Protein AF-A0A7S3JGS4-F1 (afdb_monomer_lite)

Foldseek 3Di:
DDPPPDDDDQDPVQVLVVLVVCVVDPVLQVDFDWDWDDGPPTPPLQTKIWTWDAPHLQGIDIDIDSDPDVVVSVVVVVVRVVVSVVCVVVCVVVVRVVVLCVLCVVQVVSSWHKDFDDDPVDDTDIDIHDHDDDPDDPVNVVVVVVVVVLRVVCVPDPDNVVVVVVVVVVVVD

pLDDT: mean 79.26, std 12.65, range [37.47, 97.44]

Sequence (173 aa):
VENKKENPIVCAPDINLIFNYIHSLSSFRHEETWTPICVPGIAEEFLLHVYVNFLNPHFGVVYISTSDQIDVFYEYSKSAKALFHEVKTLNILTYIEQWSSKWYSPVDMKEITCAIIRNDSLNQYIHYNLPKPRDYTREHIELLARFEEMYNRCLSFPAKRVFYLIEREEYET

InterPro domains:
  IPR004353 Vacuolar fusion protein Mon1 [PR01546] (7-23)
  IPR004353 Vacuolar fusion protein Mon1 [PR01546] (32-55)
  IPR004353 Vacuolar fusion protein Mon1 [PR01546] (62-88)
  IPR004353 Vacuolar fusion protein Mon1 [PTHR13027] (14-156)
  IPR043971 FUZ/MON1/HPS1, second Longin domain [PF19037] (10-78)

Structure (mmCIF, N/CA/C/O backbone):
data_AF-A0A7S3JGS4-F1
#
_entry.id   AF-A0A7S3JGS4-F1
#
loop_
_atom_site.group_PDB
_atom_site.id
_atom_site.type_symbol
_atom_site.label_atom_id
_atom_site.label_alt_id
_atom_site.label_comp_id
_atom_site.label_asym_id
_atom_site.label_entity_id
_atom_site.label_seq_id
_atom_site.pdbx_PDB_ins_code
_atom_site.Cartn_x
_atom_site.Cartn_y
_atom_site.Cartn_z
_atom_site.occupancy
_atom_site.B_iso_or_equiv
_atom_site.auth_seq_id
_atom_site.auth_comp_id
_atom_site.auth_asym_id
_atom_site.auth_atom_id
_atom_site.pdbx_PDB_model_num
ATOM 1 N N . VAL A 1 1 ? 15.856 -4.622 -34.294 1.00 37.62 1 VAL A N 1
ATOM 2 C CA . VAL A 1 1 ? 14.497 -4.225 -33.867 1.00 37.62 1 VAL A CA 1
ATOM 3 C C . VAL A 1 1 ? 14.239 -4.984 -32.585 1.00 37.62 1 VAL A C 1
ATOM 5 O O . VAL A 1 1 ? 13.961 -6.173 -32.645 1.00 37.62 1 VAL A O 1
ATOM 8 N N . GLU A 1 2 ? 14.530 -4.370 -31.441 1.00 37.84 2 GLU A N 1
ATOM 9 C CA . GLU A 1 2 ? 14.276 -5.000 -30.144 1.00 37.84 2 GLU A CA 1
ATOM 10 C C . GLU A 1 2 ? 12.764 -5.153 -29.984 1.00 37.84 2 GLU A C 1
ATOM 12 O O . GLU A 1 2 ? 12.028 -4.166 -30.017 1.00 37.84 2 GLU A O 1
ATOM 17 N N . ASN A 1 3 ? 12.299 -6.399 -29.877 1.00 38.62 3 ASN A N 1
ATOM 18 C CA . ASN A 1 3 ? 10.934 -6.694 -29.466 1.00 38.62 3 ASN A CA 1
ATOM 19 C C . ASN A 1 3 ? 10.760 -6.124 -28.060 1.00 38.62 3 ASN A C 1
ATOM 21 O O . ASN A 1 3 ? 11.253 -6.698 -27.089 1.00 38.62 3 ASN A O 1
ATOM 25 N N . LYS A 1 4 ? 10.092 -4.976 -27.961 1.00 44.16 4 LYS A N 1
ATOM 26 C CA . LYS A 1 4 ? 9.679 -4.395 -26.689 1.00 44.16 4 LYS A CA 1
ATOM 27 C C . LYS A 1 4 ? 8.680 -5.382 -26.081 1.00 44.16 4 LYS A C 1
ATOM 29 O O . LYS A 1 4 ? 7.530 -5.418 -26.508 1.00 44.16 4 LYS A O 1
ATOM 34 N N . LYS A 1 5 ? 9.148 -6.259 -25.184 1.00 57.12 5 LYS A N 1
ATOM 35 C CA . LYS A 1 5 ? 8.271 -7.178 -24.450 1.00 57.12 5 LYS A CA 1
ATOM 36 C C . LYS A 1 5 ? 7.204 -6.330 -23.761 1.00 57.12 5 LYS A C 1
ATOM 38 O O . LYS A 1 5 ? 7.538 -5.359 -23.083 1.00 57.12 5 LYS A O 1
ATOM 43 N N . GLU A 1 6 ? 5.939 -6.648 -24.006 1.00 65.00 6 GLU A N 1
ATOM 44 C CA . GLU A 1 6 ? 4.831 -5.968 -23.342 1.00 65.00 6 GLU A CA 1
ATOM 45 C C . GLU A 1 6 ? 4.938 -6.202 -21.833 1.00 65.00 6 GLU A C 1
ATOM 47 O O . GLU A 1 6 ? 5.268 -7.304 -21.393 1.00 65.00 6 GLU A O 1
ATOM 52 N N . ASN A 1 7 ? 4.707 -5.153 -21.042 1.00 69.38 7 ASN A N 1
ATOM 53 C CA . ASN A 1 7 ? 4.709 -5.279 -19.589 1.00 69.38 7 ASN A CA 1
ATOM 54 C C . ASN A 1 7 ? 3.596 -6.252 -19.160 1.00 69.38 7 ASN A C 1
ATOM 56 O O . ASN A 1 7 ? 2.493 -6.190 -19.712 1.00 69.38 7 ASN A O 1
ATOM 60 N N . PRO A 1 8 ? 3.847 -7.123 -18.168 1.00 73.50 8 PRO A N 1
ATOM 61 C CA . PRO A 1 8 ? 2.842 -8.042 -17.674 1.00 73.50 8 PRO A CA 1
ATOM 62 C C . PRO A 1 8 ? 1.701 -7.247 -17.035 1.00 73.50 8 PRO A C 1
ATOM 64 O O . PRO A 1 8 ? 1.916 -6.265 -16.319 1.00 73.50 8 PRO A O 1
ATOM 67 N N . ILE A 1 9 ? 0.472 -7.684 -17.293 1.00 73.56 9 ILE A N 1
ATOM 68 C CA . ILE A 1 9 ? -0.717 -7.069 -16.710 1.00 73.56 9 ILE A CA 1
ATOM 69 C C . ILE A 1 9 ? -0.912 -7.653 -15.312 1.00 73.56 9 ILE A C 1
ATOM 71 O O . ILE A 1 9 ? -1.206 -8.836 -15.169 1.00 73.56 9 ILE A O 1
ATOM 75 N N . VAL A 1 10 ? -0.780 -6.810 -14.288 1.00 71.31 10 VAL A N 1
ATOM 76 C CA . VAL A 1 10 ? -1.098 -7.172 -12.899 1.00 71.31 10 VAL A CA 1
ATOM 77 C C . VAL A 1 10 ? -2.600 -6.986 -12.677 1.00 71.31 10 VAL A C 1
ATOM 79 O O . VAL A 1 10 ? -3.112 -5.862 -12.738 1.00 71.31 10 VAL A O 1
ATOM 82 N N . CYS A 1 11 ? -3.308 -8.084 -12.434 1.00 72.19 11 CYS A N 1
ATOM 83 C CA . CYS A 1 11 ? -4.748 -8.125 -12.204 1.00 72.19 11 CYS A CA 1
ATOM 84 C C . CYS A 1 11 ? -5.085 -8.027 -10.705 1.00 72.19 11 CYS A C 1
ATOM 86 O O . CYS A 1 11 ? -4.231 -8.174 -9.835 1.00 72.19 11 CYS A O 1
ATOM 88 N N . ALA A 1 12 ? -6.360 -7.804 -10.374 1.00 69.75 12 ALA A N 1
ATOM 89 C CA . ALA A 1 12 ? -6.799 -7.685 -8.978 1.00 69.75 12 ALA A CA 1
ATOM 90 C C . ALA A 1 12 ? -6.420 -8.889 -8.070 1.00 69.75 12 ALA A C 1
ATOM 92 O O . ALA A 1 12 ? -6.007 -8.651 -6.933 1.00 69.75 12 ALA A O 1
ATOM 93 N N . PRO A 1 13 ? -6.484 -10.164 -8.519 1.00 76.81 13 PRO A N 1
ATOM 94 C CA . PRO A 1 13 ? -6.042 -11.302 -7.703 1.00 76.81 13 PRO A CA 1
ATOM 95 C C . PRO A 1 13 ? -4.547 -11.276 -7.361 1.00 76.81 13 PRO A C 1
ATOM 97 O O . PRO A 1 13 ? -4.168 -11.624 -6.243 1.00 76.81 13 PRO A O 1
ATOM 100 N N . ASP A 1 14 ? -3.708 -10.811 -8.288 1.00 80.38 14 ASP A N 1
ATOM 101 C CA . ASP A 1 14 ? -2.257 -10.706 -8.102 1.00 80.38 14 ASP A CA 1
ATOM 102 C C . ASP A 1 14 ? -1.921 -9.739 -6.971 1.00 80.38 14 ASP A C 1
ATOM 104 O O . ASP A 1 14 ? -1.027 -9.975 -6.160 1.00 80.38 14 ASP A O 1
ATOM 108 N N . ILE A 1 15 ? -2.705 -8.669 -6.858 1.00 77.62 15 ILE A N 1
ATOM 109 C CA . ILE A 1 15 ? -2.545 -7.683 -5.797 1.00 77.62 15 ILE A CA 1
ATOM 110 C C . ILE A 1 15 ? -2.821 -8.316 -4.437 1.00 77.62 15 ILE A C 1
ATOM 112 O O . ILE A 1 15 ? -2.031 -8.122 -3.518 1.00 77.62 15 ILE A O 1
ATOM 116 N N . ASN A 1 16 ? -3.859 -9.145 -4.304 1.00 79.38 16 ASN A N 1
ATOM 117 C CA . ASN A 1 16 ? -4.120 -9.860 -3.051 1.00 79.38 16 ASN A CA 1
ATOM 118 C C . ASN A 1 16 ? -2.960 -10.779 -2.644 1.00 79.38 16 ASN A C 1
ATOM 120 O O . ASN A 1 16 ? -2.629 -10.866 -1.459 1.00 79.38 16 ASN A O 1
ATOM 124 N N . LEU A 1 17 ? -2.295 -11.421 -3.607 1.00 83.31 17 LEU A N 1
ATOM 125 C CA . LEU A 1 17 ? -1.094 -12.213 -3.333 1.00 83.31 17 LEU A CA 1
ATOM 126 C C . LEU A 1 17 ? 0.057 -11.340 -2.825 1.00 83.31 17 LEU A C 1
ATOM 128 O O . LEU A 1 17 ? 0.714 -11.705 -1.851 1.00 83.31 17 LEU A O 1
ATOM 132 N N . ILE A 1 18 ? 0.261 -10.167 -3.423 1.00 83.75 18 ILE A N 1
ATOM 133 C CA . ILE A 1 18 ? 1.294 -9.210 -3.005 1.00 83.75 18 ILE A CA 1
ATOM 134 C C . ILE A 1 18 ? 1.006 -8.672 -1.599 1.00 83.75 18 ILE A C 1
ATOM 136 O O . ILE A 1 18 ? 1.909 -8.628 -0.765 1.00 83.75 18 ILE A O 1
ATOM 140 N N . PHE A 1 19 ? -0.250 -8.342 -1.287 1.00 82.06 19 PHE A N 1
ATOM 141 C CA . PHE A 1 19 ? -0.660 -7.955 0.066 1.00 82.06 19 PHE A CA 1
ATOM 142 C C . PHE A 1 19 ? -0.353 -9.055 1.079 1.00 82.06 19 PHE A C 1
ATOM 144 O O . PHE A 1 19 ? 0.278 -8.802 2.106 1.00 82.06 19 PHE A O 1
ATOM 151 N N . ASN A 1 20 ? -0.739 -10.293 0.775 1.00 82.81 20 ASN A N 1
ATOM 152 C CA . ASN A 1 20 ? -0.472 -11.434 1.644 1.00 82.81 20 ASN A CA 1
ATOM 153 C C . ASN A 1 20 ? 1.028 -11.658 1.856 1.00 82.81 20 ASN A C 1
ATOM 155 O O . ASN A 1 20 ? 1.451 -11.903 2.989 1.00 82.81 20 ASN A O 1
ATOM 159 N N . TYR A 1 21 ? 1.827 -11.524 0.797 1.00 86.12 21 TYR A N 1
ATOM 160 C CA . TYR A 1 21 ? 3.282 -11.605 0.858 1.00 86.12 21 TYR A CA 1
ATOM 161 C C . TYR A 1 21 ? 3.855 -10.544 1.807 1.00 86.12 21 TYR A C 1
ATOM 163 O O . TYR A 1 21 ? 4.536 -10.893 2.774 1.00 86.12 21 TYR A O 1
ATOM 171 N N . ILE A 1 22 ? 3.481 -9.274 1.633 1.00 86.25 22 ILE A N 1
ATOM 172 C CA . ILE A 1 22 ? 3.943 -8.166 2.482 1.00 86.25 22 ILE A CA 1
ATOM 173 C C . ILE A 1 22 ? 3.512 -8.357 3.939 1.00 86.25 22 ILE A C 1
ATOM 175 O O . ILE A 1 22 ? 4.313 -8.197 4.857 1.00 86.25 22 ILE A O 1
ATOM 179 N N . HIS A 1 23 ? 2.261 -8.747 4.184 1.00 80.25 23 HIS A N 1
ATOM 180 C CA . HIS A 1 23 ? 1.760 -8.959 5.541 1.00 80.25 23 HIS A CA 1
ATOM 181 C C . HIS A 1 23 ? 2.335 -10.209 6.219 1.00 80.25 23 HIS A C 1
ATOM 183 O O . HIS A 1 23 ? 2.242 -10.324 7.443 1.00 80.25 23 HIS A O 1
ATOM 189 N N . SER A 1 24 ? 2.900 -11.153 5.462 1.00 82.56 24 SER A N 1
ATOM 190 C CA . SER A 1 24 ? 3.575 -12.332 6.012 1.00 82.56 24 SER A CA 1
ATOM 191 C C . SER A 1 24 ? 5.001 -12.048 6.492 1.00 82.56 24 SER A C 1
ATOM 193 O O . SER A 1 24 ? 5.493 -12.767 7.360 1.00 82.56 24 SER A O 1
ATOM 195 N N . LEU A 1 25 ? 5.635 -10.985 5.989 1.00 84.56 25 LEU A N 1
ATOM 196 C CA . LEU A 1 25 ? 7.023 -10.636 6.281 1.00 84.56 25 LEU A CA 1
ATOM 197 C C . LEU A 1 25 ? 7.086 -9.403 7.184 1.00 84.56 25 LEU A C 1
ATOM 199 O O . LEU A 1 25 ? 6.853 -8.272 6.763 1.00 84.56 25 LEU A O 1
ATOM 203 N N . SER A 1 26 ? 7.412 -9.614 8.459 1.00 79.75 26 SER A N 1
ATOM 204 C CA . SER A 1 26 ? 7.463 -8.535 9.452 1.00 79.75 26 SER A CA 1
ATOM 205 C C . SER A 1 26 ? 8.535 -7.484 9.149 1.00 79.75 26 SER A C 1
ATOM 207 O O . SER A 1 26 ? 8.320 -6.311 9.456 1.00 79.75 26 SER A O 1
ATOM 209 N N . SER A 1 27 ? 9.652 -7.863 8.521 1.00 83.88 27 SER A N 1
ATOM 210 C CA . SER A 1 27 ? 10.736 -6.945 8.136 1.00 83.88 27 SER A CA 1
ATOM 211 C C . SER A 1 27 ? 10.256 -5.827 7.211 1.00 83.88 27 SER A C 1
ATOM 213 O O . SER A 1 27 ? 10.644 -4.676 7.388 1.00 83.88 27 SER A O 1
ATOM 215 N N . PHE A 1 28 ? 9.314 -6.120 6.311 1.00 85.31 28 PHE A N 1
ATOM 216 C CA . PHE A 1 28 ? 8.819 -5.148 5.333 1.00 85.31 28 PHE A CA 1
ATOM 217 C C . PHE A 1 28 ? 8.077 -3.976 5.971 1.00 85.31 28 PHE A C 1
ATOM 219 O O . PHE A 1 28 ? 7.928 -2.933 5.347 1.00 85.31 28 PHE A O 1
ATOM 226 N N . ARG A 1 29 ? 7.602 -4.130 7.214 1.00 81.44 29 ARG A N 1
ATOM 227 C CA . ARG A 1 29 ? 6.938 -3.053 7.959 1.00 81.44 29 ARG A CA 1
ATOM 228 C C . ARG A 1 29 ? 7.903 -2.123 8.692 1.00 81.44 29 ARG A C 1
ATOM 230 O O . ARG A 1 29 ? 7.457 -1.104 9.209 1.00 81.44 29 ARG A O 1
ATOM 237 N N . HIS A 1 30 ? 9.180 -2.485 8.780 1.00 84.25 30 HIS A N 1
ATOM 238 C CA . HIS A 1 30 ? 10.179 -1.758 9.566 1.00 84.25 30 HIS A CA 1
ATOM 239 C C . HIS A 1 30 ? 11.289 -1.160 8.701 1.00 84.25 30 HIS A C 1
ATOM 241 O O . HIS A 1 30 ? 11.938 -0.207 9.126 1.00 84.25 30 HIS A O 1
ATOM 247 N N . GLU A 1 31 ? 11.500 -1.700 7.501 1.00 87.25 31 GLU A N 1
ATOM 248 C CA . GLU A 1 31 ? 12.607 -1.330 6.627 1.00 87.25 31 GLU A CA 1
ATOM 249 C C . GLU A 1 31 ? 12.119 -1.002 5.213 1.00 87.25 31 GLU A C 1
ATOM 251 O O . GLU A 1 31 ? 11.200 -1.629 4.681 1.00 87.25 31 GLU A O 1
ATOM 256 N N . GLU A 1 32 ? 12.774 -0.023 4.586 1.00 93.75 32 GLU A N 1
ATOM 257 C CA . GLU A 1 32 ? 12.629 0.239 3.156 1.00 93.75 32 GLU A CA 1
ATOM 258 C C . GLU A 1 32 ? 13.211 -0.949 2.384 1.00 93.75 32 GLU A C 1
ATOM 260 O O . GLU A 1 32 ? 14.412 -1.210 2.428 1.00 93.75 32 GLU A O 1
ATOM 265 N N . THR A 1 33 ? 12.341 -1.686 1.701 1.00 93.75 33 THR A N 1
ATOM 266 C CA . THR A 1 33 ? 12.672 -2.973 1.092 1.00 93.75 33 THR A CA 1
ATOM 267 C C . THR A 1 33 ? 12.531 -2.904 -0.422 1.00 93.75 33 THR A C 1
ATOM 269 O O . THR A 1 33 ? 11.555 -2.363 -0.940 1.00 93.75 33 THR A O 1
ATOM 272 N N . TRP A 1 34 ? 13.479 -3.516 -1.129 1.00 93.44 34 TRP A N 1
ATOM 273 C CA . TRP A 1 34 ? 13.412 -3.799 -2.560 1.00 93.44 34 TRP A CA 1
ATOM 274 C C . TRP A 1 34 ? 13.704 -5.277 -2.771 1.00 93.44 34 TRP A C 1
ATOM 276 O O . TRP A 1 34 ? 14.815 -5.730 -2.499 1.00 93.44 34 TRP A O 1
ATOM 286 N N . THR A 1 35 ? 12.699 -6.042 -3.189 1.00 91.75 35 THR A N 1
ATOM 287 C CA . THR A 1 35 ? 12.819 -7.500 -3.281 1.00 91.75 35 THR A CA 1
ATOM 288 C C . THR A 1 35 ? 12.220 -8.033 -4.575 1.00 91.75 35 THR A C 1
ATOM 290 O O . THR A 1 35 ? 11.146 -7.579 -4.978 1.00 91.75 35 THR A O 1
ATOM 293 N N . PRO A 1 36 ? 12.860 -9.023 -5.213 1.00 90.94 36 PRO A N 1
ATOM 294 C CA . PRO A 1 36 ? 12.237 -9.749 -6.305 1.00 90.94 36 PRO A CA 1
ATOM 295 C C . PRO A 1 36 ? 11.100 -10.641 -5.781 1.00 90.94 36 PRO A C 1
ATOM 297 O O . PRO A 1 36 ? 11.201 -11.216 -4.694 1.00 90.94 36 PRO A O 1
ATOM 300 N N . ILE A 1 37 ? 10.030 -10.778 -6.563 1.00 88.75 37 ILE A N 1
ATOM 301 C CA . ILE A 1 37 ? 8.922 -11.709 -6.333 1.00 88.75 37 ILE A CA 1
ATOM 302 C C . ILE A 1 37 ? 8.525 -12.405 -7.636 1.00 88.75 37 ILE A C 1
ATOM 304 O O . ILE A 1 37 ? 8.613 -11.835 -8.725 1.00 88.75 37 ILE A O 1
ATOM 308 N N . CYS A 1 38 ? 7.985 -13.613 -7.498 1.00 83.38 38 CYS A N 1
ATOM 309 C CA . CYS A 1 38 ? 7.288 -14.307 -8.574 1.00 83.38 38 CYS A CA 1
ATOM 310 C C . CYS A 1 38 ? 5.797 -14.356 -8.237 1.00 83.38 38 CYS A C 1
ATOM 312 O O . CYS A 1 38 ? 5.420 -14.851 -7.173 1.00 83.38 38 CYS A O 1
ATOM 314 N N . VAL A 1 39 ? 4.951 -13.856 -9.137 1.00 80.81 39 VAL A N 1
ATOM 315 C CA . VAL A 1 39 ? 3.493 -13.948 -8.999 1.00 80.81 39 VAL A CA 1
ATOM 316 C C . VAL A 1 39 ? 2.989 -15.079 -9.902 1.00 80.81 39 VAL A C 1
ATOM 318 O O . VAL A 1 39 ? 3.287 -15.069 -11.098 1.00 80.81 39 VAL A O 1
ATOM 321 N N . PRO A 1 40 ? 2.238 -16.059 -9.369 1.00 76.06 40 PRO A N 1
ATOM 322 C CA . PRO A 1 40 ? 1.643 -17.123 -10.171 1.00 76.06 40 PRO A CA 1
ATOM 323 C C . PRO A 1 40 ? 0.815 -16.567 -11.336 1.00 76.06 40 PRO A C 1
ATOM 325 O O . PRO A 1 40 ? -0.060 -15.737 -11.126 1.00 76.06 40 PRO A O 1
ATOM 328 N N . GLY A 1 41 ? 1.061 -17.047 -12.557 1.00 69.62 41 GLY A N 1
ATOM 329 C CA . GLY A 1 41 ? 0.326 -16.618 -13.757 1.00 69.62 41 GLY A CA 1
ATOM 330 C C . GLY A 1 41 ? 0.986 -15.483 -14.545 1.00 69.62 41 GLY A C 1
ATOM 331 O O . GLY A 1 41 ? 0.630 -15.273 -15.703 1.00 69.62 41 GLY A O 1
ATOM 332 N N . ILE A 1 42 ? 1.996 -14.819 -13.982 1.00 73.88 42 ILE A N 1
ATOM 333 C CA . ILE A 1 42 ? 2.918 -13.970 -14.740 1.00 73.88 42 ILE A CA 1
ATOM 334 C C . ILE A 1 42 ? 4.028 -14.870 -15.296 1.00 73.88 42 ILE A C 1
ATOM 336 O O . ILE A 1 42 ? 4.556 -15.718 -14.577 1.00 73.88 42 ILE A O 1
ATOM 340 N N . ALA A 1 43 ? 4.343 -14.737 -16.590 1.00 65.56 43 ALA A N 1
ATOM 341 C CA . ALA A 1 43 ? 5.368 -15.568 -17.224 1.00 65.56 43 ALA A CA 1
ATOM 342 C C . ALA A 1 43 ? 6.706 -15.438 -16.475 1.00 65.56 43 ALA A C 1
ATOM 344 O O . ALA A 1 43 ? 7.079 -14.333 -16.084 1.00 65.56 43 ALA A O 1
ATOM 345 N N . GLU A 1 44 ? 7.435 -16.550 -16.308 1.00 60.47 44 GLU A N 1
ATOM 346 C CA . GLU A 1 44 ? 8.694 -16.631 -15.532 1.00 60.47 44 GLU A CA 1
ATOM 347 C C . GLU A 1 44 ? 9.766 -15.625 -15.986 1.00 60.47 44 GLU A C 1
ATOM 349 O O . GLU A 1 44 ? 10.679 -15.278 -15.243 1.00 60.47 44 GLU A O 1
ATOM 354 N N . GLU A 1 45 ? 9.632 -15.126 -17.210 1.00 65.50 45 GLU A N 1
ATOM 355 C CA . GLU A 1 45 ? 10.485 -14.110 -17.817 1.00 65.50 45 GLU A CA 1
ATOM 356 C C . GLU A 1 45 ? 10.302 -12.705 -17.221 1.00 65.50 45 GLU A C 1
ATOM 358 O O . GLU A 1 45 ? 11.106 -11.819 -17.508 1.00 65.50 45 GLU A O 1
ATOM 363 N N . PHE A 1 46 ? 9.255 -12.486 -16.422 1.00 70.06 46 PHE A N 1
ATOM 364 C CA . PHE A 1 46 ? 8.975 -11.233 -15.731 1.00 70.06 46 PHE A CA 1
ATOM 365 C C . PHE A 1 46 ? 9.143 -11.421 -14.225 1.00 70.06 46 PHE A C 1
ATOM 367 O O . PHE A 1 46 ? 8.173 -11.550 -13.476 1.00 70.06 46 PHE A O 1
ATOM 374 N N . LEU A 1 47 ? 10.399 -11.411 -13.775 1.00 81.94 47 LEU A N 1
ATOM 375 C CA . LEU A 1 47 ? 10.696 -11.246 -12.358 1.00 81.94 47 LEU A CA 1
ATOM 376 C C . LEU A 1 47 ? 10.255 -9.842 -11.936 1.00 81.94 47 LEU A C 1
ATOM 378 O O . LEU A 1 47 ? 10.807 -8.839 -12.394 1.00 81.94 47 LEU A O 1
ATOM 382 N N . LEU A 1 48 ? 9.240 -9.767 -11.082 1.00 88.44 48 LEU A N 1
ATOM 383 C CA . LEU A 1 48 ? 8.772 -8.493 -10.560 1.00 88.44 48 LEU A CA 1
ATOM 384 C C . LEU A 1 48 ? 9.634 -8.076 -9.379 1.00 88.44 48 LEU A C 1
ATOM 386 O O . LEU A 1 48 ? 10.059 -8.909 -8.588 1.00 88.44 48 LEU A O 1
ATOM 390 N N . HIS A 1 49 ? 9.836 -6.778 -9.228 1.00 90.50 49 HIS A N 1
ATOM 391 C CA . HIS A 1 49 ? 10.473 -6.187 -8.067 1.00 90.50 49 HIS A CA 1
ATOM 392 C C . HIS A 1 49 ? 9.452 -5.372 -7.295 1.00 90.50 49 HIS A C 1
ATOM 394 O O . HIS A 1 49 ? 8.767 -4.511 -7.854 1.00 90.50 49 HIS A O 1
ATOM 400 N N . VAL A 1 50 ? 9.345 -5.662 -6.003 1.00 91.69 50 VAL A N 1
ATOM 401 C CA . VAL A 1 50 ? 8.449 -4.968 -5.088 1.00 91.69 50 VAL A CA 1
ATOM 402 C C . VAL A 1 50 ? 9.269 -4.051 -4.207 1.00 91.69 50 VAL A C 1
ATOM 404 O O . VAL A 1 50 ? 10.115 -4.491 -3.425 1.00 91.69 50 VAL A O 1
ATOM 407 N N . TYR A 1 51 ? 8.971 -2.767 -4.325 1.00 94.81 51 TYR A N 1
ATOM 408 C CA . TYR A 1 51 ? 9.359 -1.760 -3.361 1.00 94.81 51 TYR A CA 1
ATOM 409 C C . TYR A 1 51 ? 8.311 -1.713 -2.262 1.00 94.81 51 TYR A C 1
ATOM 411 O O . TYR A 1 51 ? 7.124 -1.560 -2.555 1.00 94.81 51 TYR A O 1
ATOM 419 N N . VAL A 1 52 ? 8.741 -1.793 -1.009 1.00 94.75 52 VAL A N 1
ATOM 420 C CA . VAL A 1 52 ? 7.872 -1.663 0.159 1.00 94.75 52 VAL A CA 1
ATOM 421 C C . VAL A 1 52 ? 8.490 -0.664 1.117 1.00 94.75 52 VAL A C 1
ATOM 423 O O . VAL A 1 52 ? 9.650 -0.796 1.500 1.00 94.75 52 VAL A O 1
ATOM 426 N N . ASN A 1 53 ? 7.712 0.333 1.523 1.00 95.06 53 ASN A N 1
ATOM 427 C CA . ASN A 1 53 ? 8.132 1.261 2.559 1.00 95.06 53 ASN A CA 1
ATOM 428 C C . ASN A 1 53 ? 6.930 1.670 3.402 1.00 95.06 53 ASN A C 1
ATOM 430 O O . ASN A 1 53 ? 5.909 2.111 2.871 1.00 95.06 53 ASN A O 1
ATOM 434 N N . PHE A 1 54 ? 7.046 1.527 4.716 1.00 92.12 54 PHE A N 1
ATOM 435 C CA . PHE A 1 54 ? 6.011 1.924 5.658 1.00 92.12 54 PHE A CA 1
ATOM 436 C C . PHE A 1 54 ? 6.446 3.173 6.404 1.00 92.12 54 PHE A C 1
ATOM 438 O O . PHE A 1 54 ? 7.548 3.253 6.940 1.00 92.12 54 PHE A O 1
ATOM 445 N N . LEU A 1 55 ? 5.548 4.152 6.459 1.00 91.19 55 LEU A N 1
ATOM 446 C CA . LEU A 1 55 ? 5.765 5.343 7.261 1.00 91.19 55 LEU A CA 1
ATOM 447 C C . LEU A 1 55 ? 5.496 5.065 8.746 1.00 91.19 55 LEU A C 1
ATOM 449 O O . LEU A 1 55 ? 6.168 5.623 9.611 1.00 91.19 55 LEU A O 1
ATOM 453 N N . ASN A 1 56 ? 4.497 4.228 9.029 1.00 87.25 56 ASN A N 1
ATOM 454 C CA . ASN A 1 56 ? 4.150 3.713 10.352 1.00 87.25 56 ASN A CA 1
ATOM 455 C C . ASN A 1 56 ? 3.408 2.359 10.192 1.00 87.25 56 ASN A C 1
ATOM 457 O O . ASN A 1 56 ? 3.168 1.924 9.062 1.00 87.25 56 ASN A O 1
ATOM 461 N N . PRO A 1 57 ? 2.981 1.690 11.280 1.00 83.69 57 PRO A N 1
ATOM 462 C CA . PRO A 1 57 ? 2.260 0.416 11.186 1.00 83.69 57 PRO A CA 1
ATOM 463 C C . PRO A 1 57 ? 0.923 0.449 10.421 1.00 83.69 57 PRO A C 1
ATOM 465 O O . PRO A 1 57 ? 0.395 -0.618 10.102 1.00 83.69 57 PRO A O 1
ATOM 468 N N . HIS A 1 58 ? 0.371 1.637 10.150 1.00 83.50 58 HIS A N 1
ATOM 469 C CA . HIS A 1 58 ? -0.961 1.855 9.575 1.00 83.50 58 HIS A CA 1
ATOM 470 C C . HIS A 1 58 ? -0.938 2.461 8.162 1.00 83.50 58 HIS A C 1
ATOM 472 O O . HIS A 1 58 ? -1.977 2.514 7.508 1.00 83.50 58 HIS A O 1
ATOM 478 N N . PHE A 1 59 ? 0.216 2.929 7.685 1.00 88.88 59 PHE A N 1
ATOM 479 C CA . PHE A 1 59 ? 0.355 3.597 6.399 1.00 88.88 59 PHE A CA 1
ATOM 480 C C . PHE A 1 59 ? 1.693 3.255 5.744 1.00 88.88 59 PHE A C 1
ATOM 482 O O . PHE A 1 59 ? 2.765 3.468 6.317 1.00 88.88 59 PHE A O 1
ATOM 489 N N . GLY A 1 60 ? 1.626 2.773 4.508 1.00 91.81 60 GLY A N 1
ATOM 490 C CA . GLY A 1 60 ? 2.788 2.449 3.693 1.00 91.81 60 GLY A CA 1
ATOM 491 C C . GLY A 1 60 ? 2.480 2.549 2.209 1.00 91.81 60 GLY A C 1
ATOM 492 O O . GLY A 1 60 ? 1.331 2.721 1.802 1.00 91.81 60 GLY A O 1
ATOM 493 N N . VAL A 1 61 ? 3.532 2.461 1.406 1.00 93.25 61 VAL A N 1
ATOM 494 C CA . VAL A 1 61 ? 3.476 2.501 -0.050 1.00 93.25 61 VAL A CA 1
ATOM 495 C C . VAL A 1 61 ? 4.174 1.279 -0.627 1.00 93.25 61 VAL A C 1
ATOM 497 O O . VAL A 1 61 ? 5.186 0.808 -0.100 1.00 93.25 61 VAL A O 1
ATOM 500 N N . VAL A 1 62 ? 3.605 0.773 -1.716 1.00 92.00 62 VAL A N 1
ATOM 501 C CA . VAL A 1 62 ? 4.107 -0.384 -2.448 1.00 92.00 62 VAL A CA 1
ATOM 502 C C . VAL A 1 62 ? 4.188 -0.008 -3.919 1.00 92.00 62 VAL A C 1
ATOM 504 O O . VAL A 1 62 ? 3.194 0.444 -4.487 1.00 92.00 62 VAL A O 1
ATOM 507 N N . TYR A 1 63 ? 5.352 -0.204 -4.534 1.00 92.19 63 TYR A N 1
ATOM 508 C CA . TYR A 1 63 ? 5.520 -0.082 -5.983 1.00 92.19 63 TYR A CA 1
ATOM 509 C C . TYR A 1 63 ? 5.969 -1.416 -6.563 1.00 92.19 63 TYR A C 1
ATOM 511 O O . TYR A 1 63 ? 6.723 -2.151 -5.928 1.00 92.19 63 TYR A O 1
ATOM 519 N N . ILE A 1 64 ? 5.500 -1.724 -7.767 1.00 88.75 64 ILE A N 1
ATOM 520 C CA . ILE A 1 64 ? 5.826 -2.957 -8.481 1.00 88.75 64 ILE A CA 1
ATOM 521 C C . ILE A 1 64 ? 6.456 -2.555 -9.808 1.00 88.75 64 ILE A C 1
ATOM 523 O O . ILE A 1 64 ? 5.881 -1.749 -10.538 1.00 88.75 64 ILE A O 1
ATOM 527 N N . SER A 1 65 ? 7.615 -3.125 -10.117 1.00 88.62 65 SER A N 1
ATOM 528 C CA . SER A 1 65 ? 8.323 -2.893 -11.374 1.00 88.62 65 SER A CA 1
ATOM 529 C C . SER A 1 65 ? 8.757 -4.196 -12.017 1.00 88.62 65 SER A C 1
ATOM 531 O O . SER A 1 65 ? 9.009 -5.186 -11.339 1.00 88.62 65 SER A O 1
ATOM 533 N N . THR A 1 66 ? 8.881 -4.184 -13.338 1.00 87.31 66 THR A N 1
ATOM 534 C CA . THR A 1 66 ? 9.572 -5.225 -14.109 1.00 87.31 66 THR A CA 1
ATOM 535 C C . THR A 1 66 ? 11.077 -4.984 -14.210 1.00 87.31 66 THR A C 1
ATOM 537 O O . THR A 1 66 ? 11.801 -5.860 -14.670 1.00 87.31 66 THR A O 1
ATOM 540 N N . SER A 1 67 ? 11.554 -3.802 -13.809 1.00 86.88 67 SER A N 1
ATOM 541 C CA . SER A 1 67 ? 12.971 -3.443 -13.811 1.00 86.88 67 SER A CA 1
ATOM 542 C C . SER A 1 67 ? 13.606 -3.766 -12.462 1.00 86.88 67 SER A C 1
ATOM 544 O O . SER A 1 67 ? 13.047 -3.428 -11.420 1.00 86.88 67 SER A O 1
ATOM 546 N N . ASP A 1 68 ? 14.790 -4.371 -12.495 1.00 87.75 68 ASP A N 1
ATOM 547 C CA . ASP A 1 68 ? 15.650 -4.646 -11.340 1.00 87.75 68 ASP A CA 1
ATOM 548 C C . ASP A 1 68 ? 16.695 -3.541 -11.099 1.00 87.75 68 ASP A C 1
ATOM 550 O O . ASP A 1 68 ? 17.481 -3.606 -10.150 1.00 87.75 68 ASP A O 1
ATOM 554 N N . GLN A 1 69 ? 16.705 -2.512 -11.951 1.00 91.31 69 GLN A N 1
ATOM 555 C CA . GLN A 1 69 ? 17.716 -1.464 -11.934 1.00 91.31 69 GLN A CA 1
ATOM 556 C C . GLN A 1 69 ? 17.676 -0.652 -10.640 1.00 91.31 69 GLN A C 1
ATOM 558 O O . GLN A 1 69 ? 16.624 -0.197 -10.186 1.00 91.31 69 GLN A O 1
ATOM 563 N N . ILE A 1 70 ? 18.861 -0.381 -10.092 1.00 91.44 70 ILE A N 1
ATOM 564 C CA . ILE A 1 70 ? 19.010 0.392 -8.856 1.00 91.44 70 ILE A CA 1
ATOM 565 C C . ILE A 1 70 ? 18.470 1.827 -8.980 1.00 91.44 70 ILE A C 1
ATOM 567 O O . ILE A 1 70 ? 17.962 2.386 -8.011 1.00 91.44 70 ILE A O 1
ATOM 571 N N . ASP A 1 71 ? 18.505 2.407 -10.180 1.00 94.69 71 ASP A N 1
ATOM 572 C CA . ASP A 1 71 ? 17.962 3.743 -10.431 1.00 94.69 71 ASP A CA 1
ATOM 573 C C . ASP A 1 71 ? 16.445 3.786 -10.204 1.00 94.69 71 ASP A C 1
ATOM 575 O O . ASP A 1 71 ? 15.940 4.723 -9.585 1.00 94.69 71 ASP A O 1
ATOM 579 N N . VAL A 1 72 ? 15.727 2.721 -10.584 1.00 94.31 72 VAL A N 1
ATOM 580 C CA . VAL A 1 72 ? 14.281 2.587 -10.342 1.00 94.31 72 VAL A CA 1
ATOM 581 C C . VAL A 1 72 ? 13.984 2.514 -8.844 1.00 94.31 72 VAL A C 1
ATOM 583 O O . VAL A 1 72 ? 13.042 3.148 -8.365 1.00 94.31 72 VAL A O 1
ATOM 586 N N . PHE A 1 73 ? 14.824 1.817 -8.073 1.00 94.25 73 PHE A N 1
ATOM 587 C CA . PHE A 1 73 ? 14.729 1.834 -6.613 1.00 94.25 73 PHE A CA 1
ATOM 588 C C . PHE A 1 73 ? 14.870 3.259 -6.052 1.00 94.25 73 PHE A C 1
ATOM 590 O O . PHE A 1 73 ? 14.059 3.677 -5.222 1.00 94.25 73 PHE A O 1
ATOM 597 N N . TYR A 1 74 ? 15.861 4.033 -6.507 1.00 96.06 74 TYR A N 1
ATOM 598 C CA . TYR A 1 74 ? 16.057 5.405 -6.032 1.00 96.06 74 TYR A CA 1
ATOM 599 C C . TYR A 1 74 ? 14.904 6.338 -6.423 1.00 96.06 74 TYR A C 1
ATOM 601 O O . TYR A 1 74 ? 14.506 7.188 -5.619 1.00 96.06 74 TYR A O 1
ATOM 609 N N . GLU A 1 75 ? 14.330 6.167 -7.614 1.00 96.38 75 GLU A N 1
ATOM 610 C CA . GLU A 1 75 ? 13.136 6.897 -8.050 1.00 96.38 75 GLU A CA 1
ATOM 611 C C . GLU A 1 75 ? 11.936 6.613 -7.141 1.00 96.38 75 GLU A C 1
ATOM 613 O O . GLU A 1 75 ? 11.295 7.546 -6.643 1.00 96.38 75 GLU A O 1
ATOM 618 N N . TYR A 1 76 ? 11.671 5.340 -6.848 1.00 96.25 76 TYR A N 1
ATOM 619 C CA . TYR A 1 76 ? 10.606 4.932 -5.933 1.00 96.25 76 TYR A CA 1
ATOM 620 C C . TYR A 1 76 ? 10.847 5.393 -4.499 1.00 96.25 76 TYR A C 1
ATOM 622 O O . TYR A 1 76 ? 9.920 5.908 -3.872 1.00 96.25 76 TYR A O 1
ATOM 630 N N . SER A 1 77 ? 12.086 5.321 -4.009 1.00 96.69 77 SER A N 1
ATOM 631 C CA . SER A 1 77 ? 12.466 5.852 -2.697 1.00 96.69 77 SER A CA 1
ATOM 632 C C . SER A 1 77 ? 12.177 7.347 -2.585 1.00 96.69 77 SER A C 1
ATOM 634 O O . SER A 1 77 ? 11.580 7.817 -1.611 1.00 96.69 77 SER A O 1
ATOM 636 N N . LYS A 1 78 ? 12.555 8.119 -3.609 1.00 97.44 78 LYS A N 1
ATOM 637 C CA . LYS A 1 78 ? 12.295 9.560 -3.669 1.00 97.44 78 LYS A CA 1
ATOM 638 C C . LYS A 1 78 ? 10.796 9.858 -3.723 1.00 97.44 78 LYS A C 1
ATOM 640 O O . LYS A 1 78 ? 10.332 10.734 -2.994 1.00 97.44 78 LYS A O 1
ATOM 645 N N . SER A 1 79 ? 10.049 9.122 -4.545 1.00 96.31 79 SER A N 1
ATOM 646 C CA . SER A 1 79 ? 8.595 9.260 -4.675 1.00 96.31 79 SER A CA 1
ATOM 647 C C . SER A 1 79 ? 7.868 8.945 -3.361 1.00 96.31 79 SER A C 1
ATOM 649 O O . SER A 1 79 ? 7.053 9.738 -2.894 1.00 96.31 79 SER A O 1
ATOM 651 N N . ALA A 1 80 ? 8.229 7.843 -2.695 1.00 96.19 80 ALA A N 1
ATOM 652 C CA . ALA A 1 80 ? 7.697 7.467 -1.385 1.00 96.19 80 ALA A CA 1
ATOM 653 C C . ALA A 1 80 ? 7.944 8.555 -0.331 1.00 96.19 80 ALA A C 1
ATOM 655 O O . ALA A 1 80 ? 7.026 8.949 0.387 1.00 96.19 80 ALA A O 1
ATOM 656 N N . LYS A 1 81 ? 9.165 9.100 -0.271 1.00 96.06 81 LYS A N 1
ATOM 657 C CA . LYS A 1 81 ? 9.520 10.186 0.657 1.00 96.06 81 LYS A CA 1
ATOM 658 C C . LYS A 1 81 ? 8.706 11.456 0.404 1.00 96.06 81 LYS A C 1
ATOM 660 O O . LYS A 1 81 ? 8.269 12.084 1.367 1.00 96.06 81 LYS A O 1
ATOM 665 N N . ALA A 1 82 ? 8.478 11.817 -0.860 1.00 96.69 82 ALA A N 1
ATOM 666 C CA . ALA A 1 82 ? 7.632 12.953 -1.222 1.00 96.69 82 ALA A CA 1
ATOM 667 C C . ALA A 1 82 ? 6.175 12.735 -0.779 1.00 96.69 82 ALA A C 1
ATOM 669 O O . ALA A 1 82 ? 5.616 13.584 -0.085 1.00 96.69 82 ALA A O 1
ATOM 670 N N . LEU A 1 83 ? 5.602 11.561 -1.066 1.00 94.56 83 LEU A N 1
ATOM 671 C CA . LEU A 1 83 ? 4.253 11.194 -0.626 1.00 94.56 83 LEU A CA 1
ATOM 672 C C . LEU A 1 83 ? 4.120 11.246 0.902 1.00 94.56 83 LEU A C 1
ATOM 674 O O . LEU A 1 83 ? 3.173 11.815 1.438 1.00 94.56 83 LEU A O 1
ATOM 678 N N . PHE A 1 84 ? 5.088 10.686 1.627 1.00 95.06 84 PHE A N 1
ATOM 679 C CA . PHE A 1 84 ? 5.090 10.707 3.089 1.00 95.06 84 PHE A CA 1
ATOM 680 C C . PHE A 1 84 ? 5.185 12.125 3.650 1.00 95.06 84 PHE A C 1
ATOM 682 O O . PHE A 1 84 ? 4.578 12.416 4.682 1.00 95.06 84 PHE A O 1
ATOM 689 N N . HIS A 1 85 ? 5.925 13.013 2.988 1.00 95.38 85 HIS A N 1
ATOM 690 C CA . HIS A 1 85 ? 5.989 14.419 3.366 1.00 95.38 85 HIS A CA 1
ATOM 691 C C . HIS A 1 85 ? 4.637 15.124 3.180 1.00 95.38 85 HIS A C 1
ATOM 693 O O . HIS A 1 85 ? 4.190 15.830 4.087 1.00 95.38 85 HIS A O 1
ATOM 699 N N . GLU A 1 86 ? 3.945 14.891 2.065 1.00 94.25 86 GLU A N 1
ATOM 700 C CA . GLU A 1 86 ? 2.608 15.447 1.820 1.00 94.25 86 GLU A CA 1
ATOM 701 C C . GLU A 1 86 ? 1.574 14.928 2.826 1.00 94.25 86 GLU A C 1
ATOM 703 O O . GLU A 1 86 ? 0.867 15.717 3.452 1.00 94.25 86 GLU A O 1
ATOM 708 N N . VAL A 1 87 ? 1.534 13.612 3.058 1.00 91.62 87 VAL A N 1
ATOM 709 C CA . VAL A 1 87 ? 0.617 12.967 4.017 1.00 91.62 87 VAL A CA 1
ATOM 710 C C . VAL A 1 87 ? 0.797 13.524 5.431 1.00 91.62 87 VAL A C 1
ATOM 712 O O . VAL A 1 87 ? -0.191 13.763 6.131 1.00 91.62 87 VAL A O 1
ATOM 715 N N . LYS A 1 88 ? 2.046 13.771 5.845 1.00 91.94 88 LYS A N 1
ATOM 716 C CA . LYS A 1 88 ? 2.358 14.428 7.123 1.00 91.94 88 LYS A CA 1
ATOM 717 C C . LYS A 1 88 ? 1.885 15.877 7.147 1.00 91.94 88 LYS A C 1
ATOM 719 O O . LYS A 1 88 ? 1.250 16.285 8.110 1.00 91.94 88 LYS A O 1
ATOM 724 N N . THR A 1 89 ? 2.161 16.639 6.091 1.00 93.44 89 THR A N 1
ATOM 725 C CA . THR A 1 89 ? 1.802 18.065 6.001 1.00 93.44 89 THR A CA 1
ATOM 726 C C . THR A 1 89 ? 0.287 18.275 6.027 1.00 93.44 89 THR A C 1
ATOM 728 O O . THR A 1 89 ? -0.201 19.235 6.616 1.00 93.44 89 THR A O 1
ATOM 731 N N . LEU A 1 90 ? -0.471 17.348 5.442 1.00 92.25 90 LEU A N 1
ATOM 732 C CA . LEU A 1 90 ? -1.934 17.360 5.433 1.00 92.25 90 LEU A CA 1
ATOM 733 C C . LEU A 1 90 ? -2.566 16.784 6.715 1.00 92.25 90 LEU A C 1
ATOM 735 O O . LEU A 1 90 ? -3.788 16.673 6.783 1.00 92.25 90 LEU A O 1
ATOM 739 N N . ASN A 1 91 ? -1.768 16.395 7.719 1.00 87.94 91 ASN A N 1
ATOM 740 C CA . ASN A 1 91 ? -2.214 15.735 8.956 1.00 87.94 91 ASN A CA 1
ATOM 741 C C . ASN A 1 91 ? -3.047 14.456 8.741 1.00 87.94 91 ASN A C 1
ATOM 743 O O . ASN A 1 91 ? -3.739 14.002 9.652 1.00 87.94 91 ASN A O 1
ATOM 747 N N . ILE A 1 92 ? -2.963 13.833 7.562 1.00 88.31 92 ILE A N 1
ATOM 748 C CA . ILE A 1 92 ? -3.719 12.617 7.229 1.00 88.31 92 ILE A CA 1
ATOM 749 C C . ILE A 1 92 ? -3.297 11.464 8.148 1.00 88.31 92 ILE A C 1
ATOM 751 O O . ILE A 1 92 ? -4.140 10.689 8.597 1.00 88.31 92 ILE A O 1
ATOM 755 N N . LEU A 1 93 ? -2.003 11.382 8.475 1.00 87.31 93 LEU A N 1
ATOM 756 C CA . LEU A 1 93 ? -1.459 10.321 9.323 1.00 87.31 93 LEU A CA 1
ATOM 757 C C . LEU A 1 93 ? -2.106 10.297 10.714 1.00 87.31 93 LEU A C 1
ATOM 759 O O . LEU A 1 93 ? -2.495 9.234 11.190 1.00 87.31 93 LEU A O 1
ATOM 763 N N . THR A 1 94 ? -2.288 11.471 11.322 1.00 86.94 94 THR A N 1
ATOM 764 C CA . THR A 1 94 ? -2.913 11.622 12.641 1.00 86.94 94 THR A CA 1
ATOM 765 C C . THR A 1 94 ? -4.344 11.091 12.640 1.00 86.94 94 THR A C 1
ATOM 767 O O . THR A 1 94 ? -4.748 10.395 13.570 1.00 86.94 94 THR A O 1
ATOM 770 N N . TYR A 1 95 ? -5.105 11.368 11.575 1.00 85.25 95 TYR A N 1
ATOM 771 C CA . TYR A 1 95 ? -6.452 10.820 11.423 1.00 85.25 95 TYR A CA 1
ATOM 772 C C . TYR A 1 95 ? -6.420 9.295 11.301 1.00 85.25 95 TYR A C 1
ATOM 774 O O . TYR A 1 95 ? -7.167 8.616 12.002 1.00 85.25 95 TYR A O 1
ATOM 782 N N . ILE A 1 96 ? -5.540 8.745 10.459 1.00 84.50 96 ILE A N 1
ATOM 783 C CA . ILE A 1 96 ? -5.420 7.291 10.281 1.00 84.50 96 ILE A CA 1
ATOM 784 C C . ILE A 1 96 ? -5.107 6.605 11.616 1.00 84.50 96 ILE A C 1
ATOM 786 O O . ILE A 1 96 ? -5.768 5.628 11.961 1.00 84.50 96 ILE A O 1
ATOM 790 N N . GLU A 1 97 ? -4.152 7.114 12.395 1.00 83.81 97 GLU A N 1
ATOM 791 C CA . GLU A 1 97 ? -3.773 6.544 13.697 1.00 83.81 97 GLU A CA 1
ATOM 792 C C . GLU A 1 97 ? -4.909 6.626 14.726 1.00 83.81 97 GLU A C 1
ATOM 794 O O . GLU A 1 97 ? -5.203 5.646 15.425 1.00 83.81 97 GLU A O 1
ATOM 799 N N . GLN A 1 98 ? -5.589 7.775 14.791 1.00 83.00 98 GLN A N 1
ATOM 800 C CA . GLN A 1 98 ? -6.712 7.991 15.699 1.00 83.00 98 GLN A CA 1
ATOM 801 C C . GLN A 1 98 ? -7.856 7.011 15.418 1.00 83.00 98 GLN A C 1
ATOM 803 O O . GLN A 1 98 ? -8.396 6.405 16.348 1.00 83.00 98 GLN A O 1
ATOM 808 N N . TRP A 1 99 ? -8.227 6.839 14.148 1.00 77.88 99 TRP A N 1
ATOM 809 C CA . TRP A 1 99 ? -9.319 5.948 13.757 1.00 77.88 99 TRP A CA 1
ATOM 810 C C . TRP A 1 99 ? -8.922 4.478 13.823 1.00 77.88 99 TRP A C 1
ATOM 812 O O . TRP A 1 99 ? -9.707 3.674 14.318 1.00 77.88 99 TRP A O 1
ATOM 822 N N . SER A 1 100 ? -7.689 4.129 13.448 1.00 76.31 100 SER A N 1
ATOM 823 C CA . SER A 1 100 ? -7.183 2.753 13.564 1.00 76.31 100 SER A CA 1
ATOM 824 C C . SER A 1 100 ? -7.232 2.256 15.011 1.00 76.31 100 SER A C 1
ATOM 826 O O . SER A 1 100 ? -7.622 1.118 15.271 1.00 76.31 100 SER A O 1
ATOM 828 N N . SER A 1 101 ? -6.915 3.130 15.970 1.00 71.94 101 SER A N 1
ATOM 829 C CA . SER A 1 101 ? -7.002 2.814 17.400 1.00 71.94 101 SER A CA 1
ATOM 830 C C . SER A 1 101 ? -8.444 2.614 17.875 1.00 71.94 101 SER A C 1
ATOM 832 O O . SER A 1 101 ? -8.692 1.780 18.740 1.00 71.94 101 SER A O 1
ATOM 834 N N . LYS A 1 102 ? -9.412 3.346 17.312 1.00 71.25 102 LYS A N 1
ATOM 835 C CA . LYS A 1 102 ? -10.833 3.224 17.677 1.00 71.25 102 LYS A CA 1
ATOM 836 C C . LYS A 1 102 ? -11.512 2.016 17.036 1.00 71.25 102 LYS A C 1
ATOM 838 O O . LYS A 1 102 ? -12.285 1.342 17.704 1.00 71.25 102 LYS A O 1
ATOM 843 N N . TRP A 1 103 ? -11.247 1.761 15.757 1.00 66.62 103 TRP A N 1
ATOM 844 C CA . TRP A 1 103 ? -11.956 0.746 14.976 1.00 66.62 103 TRP A CA 1
ATOM 845 C C . TRP A 1 103 ? -11.414 -0.665 15.208 1.00 66.62 103 TRP A C 1
ATOM 847 O O . TRP A 1 103 ? -12.196 -1.605 15.289 1.00 66.62 103 TRP A O 1
ATOM 857 N N . TYR A 1 104 ? -10.095 -0.824 15.371 1.00 66.62 104 TYR A N 1
ATOM 858 C CA . TYR A 1 104 ? -9.482 -2.157 15.431 1.00 66.62 104 TYR A CA 1
ATOM 859 C C . TYR A 1 104 ? -9.116 -2.633 16.839 1.00 66.62 104 TYR A C 1
ATOM 861 O O . TYR A 1 104 ? -8.924 -3.829 17.038 1.00 66.62 104 TYR A O 1
ATOM 869 N N . SER A 1 105 ? -8.991 -1.731 17.818 1.00 63.22 105 SER A N 1
ATOM 870 C CA . SER A 1 105 ? -8.621 -2.105 19.194 1.00 63.22 105 SER A CA 1
ATOM 871 C C . SER A 1 105 ? -9.650 -3.012 19.889 1.00 63.22 105 SER A C 1
ATOM 873 O O . SER A 1 105 ? -9.221 -3.958 20.547 1.00 63.22 105 SER A O 1
ATOM 875 N N . PRO A 1 106 ? -10.976 -2.812 19.727 1.00 63.25 106 PRO A N 1
ATOM 876 C CA . PRO A 1 106 ? -11.953 -3.650 20.422 1.00 63.25 106 PRO A CA 1
ATOM 877 C C . PRO A 1 106 ? -12.095 -5.068 19.846 1.00 63.25 106 PRO A C 1
ATOM 879 O O . PRO A 1 106 ? -12.549 -5.950 20.564 1.00 63.25 106 PRO A O 1
ATOM 882 N N . VAL A 1 107 ? -11.719 -5.298 18.578 1.00 63.66 107 VAL A N 1
ATOM 883 C CA . VAL A 1 107 ? -12.146 -6.500 17.822 1.00 63.66 107 VAL A CA 1
ATOM 884 C C . VAL A 1 107 ? -11.003 -7.188 17.059 1.00 63.66 107 VAL A C 1
ATOM 886 O O . VAL A 1 107 ? -11.239 -7.893 16.092 1.00 63.66 107 VAL A O 1
ATOM 889 N N . ASP A 1 108 ? -9.746 -6.938 17.438 1.00 70.75 108 ASP A N 1
ATOM 890 C CA . ASP A 1 108 ? -8.524 -7.520 16.834 1.00 70.75 108 ASP A CA 1
ATOM 891 C C . ASP A 1 108 ? -8.513 -7.626 15.286 1.00 70.75 108 ASP A C 1
ATOM 893 O O . ASP A 1 108 ? -7.910 -8.514 14.689 1.00 70.75 108 ASP A O 1
ATOM 897 N N . MET A 1 109 ? -9.141 -6.668 14.599 1.00 71.38 109 MET A N 1
ATOM 898 C CA . MET A 1 109 ? -9.241 -6.637 13.132 1.00 71.38 109 MET A CA 1
ATOM 899 C C . MET A 1 109 ? -8.108 -5.856 12.458 1.00 71.38 109 MET A C 1
ATOM 901 O O . MET A 1 109 ? -8.240 -5.379 11.334 1.00 71.38 109 MET A O 1
ATOM 905 N N . LYS A 1 110 ? -6.958 -5.725 13.125 1.00 72.81 110 LYS A N 1
ATOM 906 C CA . LYS A 1 110 ? -5.815 -4.909 12.661 1.00 72.81 110 LYS A CA 1
ATOM 907 C C . LYS A 1 110 ? -5.202 -5.390 11.341 1.00 72.81 110 LYS A C 1
ATOM 909 O O . LYS A 1 110 ? -4.312 -4.742 10.798 1.00 72.81 110 LYS A O 1
ATOM 914 N N . GLU A 1 111 ? -5.614 -6.563 10.876 1.00 71.00 111 GLU A N 1
ATOM 915 C CA . GLU A 1 111 ? -5.181 -7.142 9.613 1.00 71.00 111 GLU A CA 1
ATOM 916 C C . GLU A 1 111 ? -5.962 -6.626 8.404 1.00 71.00 111 GLU A C 1
ATOM 918 O O . GLU A 1 111 ? -5.445 -6.749 7.298 1.00 71.00 111 GLU A O 1
ATOM 923 N N . ILE A 1 112 ? -7.148 -6.030 8.587 1.00 75.19 112 ILE A N 1
ATOM 924 C CA . ILE A 1 112 ? -7.895 -5.413 7.487 1.00 75.19 112 ILE A CA 1
ATOM 925 C C . ILE A 1 112 ? -7.235 -4.078 7.142 1.00 75.19 112 ILE A C 1
ATOM 927 O O . ILE A 1 112 ? -7.175 -3.152 7.949 1.00 75.19 112 ILE A O 1
ATOM 931 N N . THR A 1 113 ? -6.734 -3.988 5.918 1.00 75.75 113 THR A N 1
ATOM 932 C CA . THR A 1 113 ? -6.040 -2.828 5.370 1.00 75.75 113 THR A CA 1
ATOM 933 C C . THR A 1 113 ? -6.693 -2.447 4.048 1.00 75.75 113 THR A C 1
ATOM 935 O O . THR A 1 113 ? -6.819 -3.269 3.140 1.00 75.75 113 THR A O 1
ATOM 938 N N . CYS A 1 114 ? -7.087 -1.180 3.922 1.00 80.94 114 CYS A N 1
ATOM 939 C CA . CYS A 1 114 ? -7.520 -0.622 2.6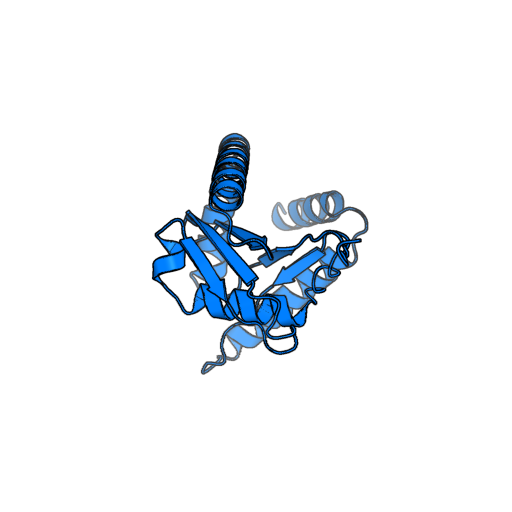45 1.00 80.94 114 CYS A CA 1
ATOM 940 C C . CYS A 1 114 ? -6.314 -0.172 1.820 1.00 80.94 114 CYS A C 1
ATOM 942 O O . CYS A 1 114 ? -5.406 0.489 2.322 1.00 80.94 114 CYS A O 1
ATOM 944 N N . ALA A 1 115 ? -6.361 -0.463 0.530 1.00 81.75 115 ALA A N 1
ATOM 945 C CA . ALA A 1 115 ? -5.360 -0.114 -0.454 1.00 81.75 115 ALA A CA 1
ATOM 946 C C . ALA A 1 115 ? -5.973 0.753 -1.549 1.00 81.75 115 ALA A C 1
ATOM 948 O O . ALA A 1 115 ? -7.014 0.416 -2.115 1.00 81.75 115 ALA A O 1
ATOM 949 N N . ILE A 1 116 ? -5.297 1.849 -1.885 1.00 83.62 116 ILE A N 1
ATOM 950 C CA . ILE A 1 116 ? -5.563 2.583 -3.120 1.00 83.62 116 ILE A CA 1
ATOM 951 C C . ILE A 1 116 ? -4.614 2.023 -4.170 1.00 83.62 116 ILE A C 1
ATOM 953 O O . ILE A 1 116 ? -3.397 2.123 -4.032 1.00 83.62 116 ILE A O 1
ATOM 957 N N . ILE A 1 117 ? -5.181 1.429 -5.209 1.00 82.38 117 ILE A N 1
ATOM 958 C CA . ILE A 1 117 ? -4.442 0.768 -6.275 1.00 82.38 117 ILE A CA 1
ATOM 959 C C . ILE A 1 117 ? -4.551 1.606 -7.536 1.00 82.38 117 ILE A C 1
ATOM 961 O O . ILE A 1 117 ? -5.634 2.047 -7.923 1.00 82.38 117 ILE A O 1
ATOM 965 N N . ARG A 1 118 ? -3.417 1.781 -8.208 1.00 81.75 118 ARG A N 1
ATOM 966 C CA . ARG A 1 118 ? -3.327 2.390 -9.528 1.00 81.75 118 ARG A CA 1
ATOM 967 C C . ARG A 1 118 ? -2.232 1.689 -10.319 1.00 81.75 118 ARG A C 1
ATOM 969 O O . ARG A 1 118 ? -1.149 1.466 -9.790 1.00 81.75 118 ARG A O 1
ATOM 976 N N . ASN A 1 119 ? -2.508 1.377 -11.577 1.00 75.19 119 ASN A N 1
ATOM 977 C CA . ASN A 1 119 ? -1.489 0.986 -12.546 1.00 75.19 119 ASN A CA 1
ATOM 978 C C . ASN A 1 119 ? -1.782 1.687 -13.886 1.00 75.19 119 ASN A C 1
ATOM 980 O O . ASN A 1 119 ? -2.752 2.438 -13.992 1.00 75.19 119 ASN A O 1
ATOM 984 N N . ASP A 1 120 ? -0.952 1.458 -14.901 1.00 72.31 120 ASP A N 1
ATOM 985 C CA . ASP A 1 120 ? -1.115 2.116 -16.206 1.00 72.31 120 ASP A CA 1
ATOM 986 C C . ASP A 1 120 ? -2.313 1.583 -17.014 1.00 72.31 120 ASP A C 1
ATOM 988 O O . ASP A 1 120 ? -2.796 2.250 -17.924 1.00 72.31 120 ASP A O 1
ATOM 992 N N . SER A 1 121 ? -2.796 0.379 -16.692 1.00 67.38 121 SER A N 1
ATOM 993 C CA . SER A 1 121 ? -3.867 -0.322 -17.422 1.00 67.38 121 SER A CA 1
ATOM 994 C C . SER A 1 121 ? -5.248 -0.212 -16.762 1.00 67.38 121 SER A C 1
ATOM 996 O O . SER A 1 121 ? -6.265 -0.489 -17.393 1.00 67.38 121 SER A O 1
ATOM 998 N N . LEU A 1 122 ? -5.302 0.168 -15.489 1.00 65.94 122 LEU A N 1
ATOM 999 C CA . LEU A 1 122 ? -6.478 0.203 -14.633 1.00 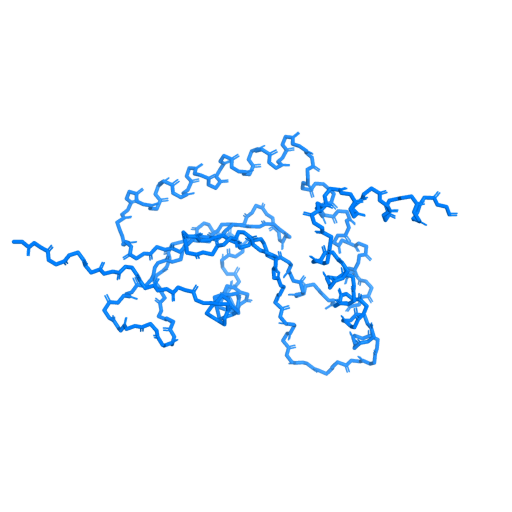65.94 122 LEU A CA 1
ATOM 1000 C C . LEU A 1 122 ? -6.636 1.620 -14.091 1.00 65.94 122 LEU A C 1
ATOM 1002 O O . LEU A 1 122 ? -5.708 2.211 -13.535 1.00 65.94 122 LEU A O 1
ATOM 1006 N N . ASN A 1 123 ? -7.858 2.141 -14.182 1.00 69.81 123 ASN A N 1
ATOM 1007 C CA . ASN A 1 123 ? -8.224 3.336 -13.434 1.00 69.81 123 ASN A CA 1
ATOM 1008 C C . ASN A 1 123 ? -8.001 3.098 -11.939 1.00 69.81 123 ASN A C 1
ATOM 1010 O O . ASN A 1 123 ? -8.172 1.982 -11.457 1.00 69.81 123 ASN A O 1
ATOM 1014 N N . GLN A 1 124 ? -7.645 4.151 -11.204 1.00 77.88 124 GLN A N 1
ATOM 1015 C CA . GLN A 1 124 ? -7.446 4.060 -9.761 1.00 77.88 124 GLN A CA 1
ATOM 1016 C C . GLN A 1 124 ? -8.693 3.478 -9.074 1.00 77.88 124 GLN A C 1
ATOM 1018 O O . GLN A 1 124 ? -9.800 3.984 -9.266 1.00 77.88 124 GLN A O 1
ATOM 1023 N N . TYR A 1 125 ? -8.507 2.458 -8.240 1.00 77.38 125 TYR A N 1
ATOM 1024 C CA . TYR A 1 125 ? -9.576 1.831 -7.465 1.00 77.38 125 TYR A CA 1
ATOM 1025 C C . TYR A 1 125 ? -9.140 1.565 -6.025 1.00 77.38 125 TYR A C 1
ATOM 1027 O O . TYR A 1 125 ? -7.962 1.650 -5.682 1.00 77.38 125 TYR A O 1
ATOM 1035 N N . ILE A 1 126 ? -10.116 1.298 -5.162 1.00 81.56 126 ILE A N 1
ATOM 1036 C CA . ILE A 1 126 ? -9.887 0.939 -3.762 1.00 81.56 126 ILE A CA 1
ATOM 1037 C C . ILE A 1 126 ? -10.128 -0.559 -3.644 1.00 81.56 126 ILE A C 1
ATOM 1039 O O . ILE A 1 126 ? -11.088 -1.064 -4.218 1.00 81.56 126 ILE A O 1
ATOM 1043 N N . HIS A 1 127 ? -9.271 -1.253 -2.911 1.00 81.25 127 HIS A N 1
ATOM 1044 C CA . HIS A 1 127 ? -9.463 -2.644 -2.523 1.00 81.25 127 HIS A CA 1
ATOM 1045 C C . HIS A 1 127 ? -9.098 -2.805 -1.050 1.00 81.25 127 HIS A C 1
ATOM 1047 O O . HIS A 1 127 ? -8.470 -1.924 -0.468 1.00 81.25 127 HIS A O 1
ATOM 1053 N N . TYR A 1 128 ? -9.481 -3.913 -0.437 1.00 81.94 128 TYR A N 1
ATOM 1054 C CA . TYR A 1 128 ? -9.047 -4.255 0.911 1.00 81.94 128 TYR A CA 1
ATOM 1055 C C . TYR A 1 128 ? -8.597 -5.712 0.921 1.00 81.94 128 TYR A C 1
ATOM 1057 O O . TYR A 1 128 ? -9.089 -6.514 0.126 1.00 81.94 128 TYR A O 1
ATOM 1065 N N . ASN A 1 129 ? -7.649 -6.060 1.789 1.00 76.94 129 ASN A N 1
ATOM 1066 C CA . ASN A 1 129 ? -7.253 -7.455 1.924 1.00 76.94 129 ASN A CA 1
ATOM 1067 C C . ASN A 1 129 ? -8.288 -8.217 2.754 1.00 76.94 129 ASN A C 1
ATOM 1069 O O . ASN A 1 129 ? -8.741 -7.746 3.799 1.00 76.94 129 ASN A O 1
ATOM 1073 N N . LEU A 1 130 ? -8.602 -9.436 2.323 1.00 71.19 130 LEU A N 1
ATOM 1074 C CA . LEU A 1 130 ? -9.356 -10.345 3.170 1.00 71.19 130 LEU A CA 1
ATOM 1075 C C . LEU A 1 130 ? -8.501 -10.712 4.396 1.00 71.19 130 LEU A C 1
ATOM 1077 O O . LEU A 1 130 ? -7.303 -10.994 4.245 1.00 71.19 130 LEU A O 1
ATOM 1081 N N . PRO A 1 131 ? -9.080 -10.680 5.608 1.00 70.25 131 PRO A N 1
ATOM 1082 C CA . PRO A 1 131 ? -8.379 -11.110 6.809 1.00 70.25 131 PRO A CA 1
ATOM 1083 C C . PRO A 1 131 ? -7.974 -12.592 6.683 1.00 70.25 131 PRO A C 1
ATOM 1085 O O . PRO A 1 131 ? -8.600 -13.367 5.955 1.00 70.25 131 PRO A O 1
ATOM 1088 N N . LYS A 1 132 ? -6.888 -13.004 7.354 1.00 68.31 132 LYS A N 1
ATOM 1089 C CA . LYS A 1 132 ? -6.409 -14.395 7.266 1.00 68.31 132 LYS A CA 1
ATOM 1090 C C . LYS A 1 132 ? -7.394 -15.324 7.972 1.00 68.31 132 LYS A C 1
ATOM 1092 O O . LYS A 1 132 ? -7.724 -15.014 9.112 1.00 68.31 132 LYS A O 1
ATOM 1097 N N . PRO A 1 133 ? -7.769 -16.483 7.397 1.00 63.69 133 PRO A N 1
ATOM 1098 C CA . PRO A 1 133 ? -8.676 -17.421 8.052 1.00 63.69 133 PRO A CA 1
ATOM 1099 C C . PRO A 1 133 ? -8.204 -17.765 9.472 1.00 63.69 133 PRO A C 1
ATOM 1101 O O . PRO A 1 133 ? -7.103 -18.285 9.654 1.00 63.69 133 PRO A O 1
ATOM 1104 N N . ARG A 1 134 ? -9.029 -17.450 10.473 1.00 69.56 134 ARG A N 1
ATOM 1105 C CA . ARG A 1 134 ? -8.826 -17.755 11.898 1.00 69.56 134 ARG A CA 1
ATOM 1106 C C . ARG A 1 134 ? -10.130 -18.294 12.486 1.00 69.56 134 ARG A C 1
ATOM 1108 O O . ARG A 1 134 ? -11.145 -18.356 11.791 1.00 69.56 134 ARG A O 1
ATOM 1115 N N . ASP A 1 135 ? -10.116 -18.617 13.778 1.00 69.25 135 ASP A N 1
ATOM 1116 C CA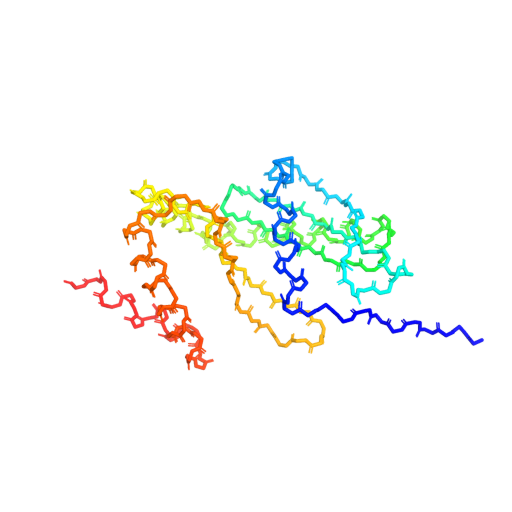 . ASP A 1 135 ? -11.326 -18.855 14.571 1.00 69.25 135 ASP A CA 1
ATOM 1117 C C . ASP A 1 135 ? -12.134 -17.550 14.708 1.00 69.25 135 ASP A C 1
ATOM 1119 O O . ASP A 1 135 ? -12.123 -16.872 15.738 1.00 69.25 135 ASP A O 1
ATOM 1123 N N . TYR A 1 136 ? -12.800 -17.141 13.627 1.00 76.12 136 TYR A N 1
ATOM 1124 C CA . TYR A 1 136 ? -13.615 -15.936 13.612 1.00 76.12 136 TYR A CA 1
ATOM 1125 C C . TYR A 1 136 ? -14.829 -16.112 14.518 1.00 76.12 136 TYR A C 1
ATOM 1127 O O . TYR A 1 136 ? -15.723 -16.918 14.263 1.00 76.12 136 TYR A O 1
ATOM 1135 N N . THR A 1 137 ? -14.881 -15.307 15.574 1.00 83.00 137 THR A N 1
ATOM 1136 C CA . THR A 1 137 ? -16.114 -15.087 16.336 1.00 83.00 137 THR A CA 1
ATOM 1137 C C . THR A 1 137 ? -17.221 -14.501 15.449 1.00 83.00 137 THR A C 1
ATOM 1139 O O . THR A 1 137 ? -16.971 -13.881 14.413 1.00 83.00 137 THR A O 1
ATOM 1142 N N . ARG A 1 138 ? -18.474 -14.646 15.893 1.00 82.19 138 ARG A N 1
ATOM 1143 C CA . ARG A 1 138 ? -19.638 -14.020 15.247 1.00 82.19 138 ARG A CA 1
ATOM 1144 C C . ARG A 1 138 ? -19.482 -12.501 15.098 1.00 82.19 138 ARG A C 1
ATOM 1146 O O . ARG A 1 138 ? -19.861 -11.956 14.070 1.00 82.19 138 ARG A O 1
ATOM 1153 N N . GLU A 1 139 ? -18.893 -11.848 16.096 1.00 81.44 139 GLU A N 1
ATOM 1154 C CA . GLU A 1 139 ? -18.625 -10.408 16.078 1.00 81.44 139 GLU A CA 1
ATOM 1155 C C . GLU A 1 139 ? -17.684 -10.024 14.929 1.00 81.44 139 GLU A C 1
ATOM 1157 O O . GLU A 1 139 ? -17.942 -9.046 14.228 1.00 81.44 139 GLU A O 1
ATOM 1162 N N . HIS A 1 140 ? -16.655 -10.839 14.654 1.00 79.00 140 HIS A N 1
ATOM 1163 C CA . HIS A 1 140 ? -15.781 -10.593 13.509 1.00 79.00 140 HIS A CA 1
ATOM 1164 C C . HIS A 1 140 ? -16.535 -10.667 12.177 1.00 79.00 140 HIS A C 1
ATOM 1166 O O . HIS A 1 140 ? -16.329 -9.841 11.292 1.00 79.00 140 HIS A O 1
ATOM 1172 N N . ILE A 1 141 ? -17.431 -11.640 12.027 1.00 82.56 141 ILE A N 1
ATOM 1173 C CA . ILE A 1 141 ? -18.220 -11.797 10.800 1.00 82.56 141 ILE A CA 1
ATOM 1174 C C . ILE A 1 141 ? -19.169 -10.603 10.616 1.00 82.56 141 ILE A C 1
ATOM 1176 O O . ILE A 1 141 ? -19.256 -10.049 9.522 1.00 82.56 141 ILE A O 1
ATOM 1180 N N . GLU A 1 142 ? -19.849 -10.172 11.681 1.00 83.00 142 GLU A N 1
ATOM 1181 C CA . GLU A 1 142 ? -20.783 -9.038 11.638 1.00 83.00 142 GLU A CA 1
ATOM 1182 C C . GLU A 1 142 ? -20.081 -7.717 11.288 1.00 83.00 142 GLU A C 1
ATOM 1184 O O . GLU A 1 142 ? -20.606 -6.915 10.515 1.00 83.00 142 GLU A O 1
ATOM 1189 N N . LEU A 1 143 ? -18.878 -7.491 11.81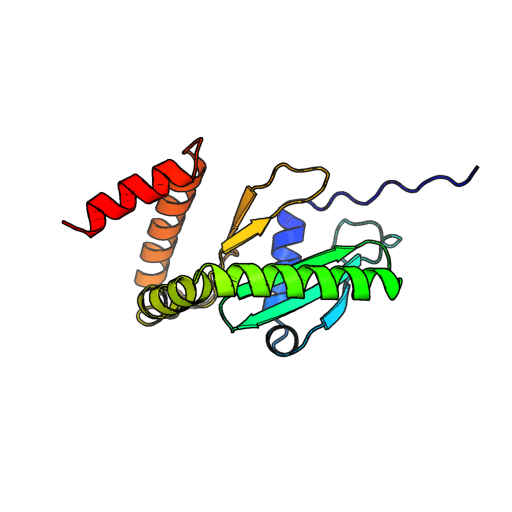1 1.00 79.69 143 L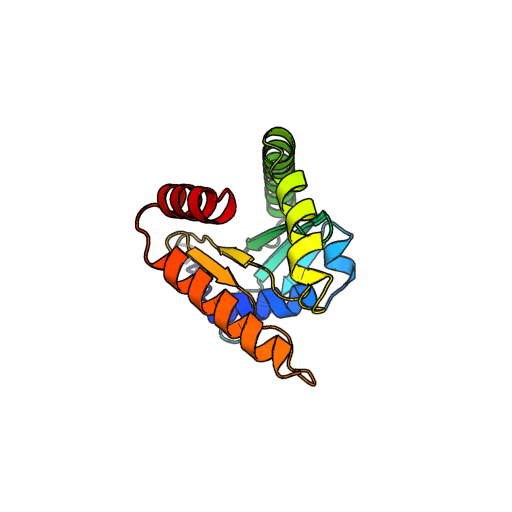EU A N 1
ATOM 1190 C CA . LEU A 1 143 ? -18.093 -6.295 11.509 1.00 79.69 143 LEU A CA 1
ATOM 1191 C C . LEU A 1 143 ? -17.494 -6.315 10.108 1.00 79.69 143 LEU A C 1
ATOM 1193 O O . LEU A 1 143 ? -17.508 -5.278 9.447 1.00 79.69 143 LEU A O 1
ATOM 1197 N N . LEU A 1 144 ? -17.023 -7.472 9.633 1.00 81.19 144 LEU A N 1
ATOM 1198 C CA . LEU A 1 144 ? -16.572 -7.611 8.251 1.00 81.19 144 LEU A CA 1
ATOM 1199 C C . LEU A 1 144 ? -17.724 -7.309 7.285 1.00 81.19 144 LEU A C 1
ATOM 1201 O O . LEU A 1 144 ? -17.539 -6.529 6.358 1.00 81.19 144 LEU A O 1
ATOM 1205 N N . ALA A 1 145 ? -18.927 -7.822 7.561 1.00 83.88 145 ALA A N 1
ATOM 1206 C CA . ALA A 1 145 ? -20.113 -7.530 6.759 1.00 83.88 145 ALA A CA 1
ATOM 1207 C C . ALA A 1 145 ? -20.461 -6.027 6.746 1.00 83.88 145 ALA A C 1
ATOM 1209 O O . ALA A 1 145 ? -20.747 -5.469 5.688 1.00 83.88 145 ALA A O 1
ATOM 1210 N N . ARG A 1 146 ? -20.384 -5.338 7.896 1.00 81.75 146 ARG A N 1
ATOM 1211 C CA . ARG A 1 146 ? -20.584 -3.875 7.966 1.00 81.75 146 ARG A CA 1
ATOM 1212 C C . ARG A 1 146 ? -19.515 -3.103 7.200 1.00 81.75 146 ARG A C 1
ATOM 1214 O O . ARG A 1 146 ? -19.823 -2.132 6.513 1.00 81.75 146 ARG A O 1
ATOM 1221 N N . PHE A 1 147 ? -18.260 -3.522 7.317 1.00 82.44 147 PHE A N 1
ATOM 1222 C CA . PHE A 1 147 ? -17.161 -2.923 6.573 1.00 82.44 147 PHE A CA 1
ATOM 1223 C C . PHE A 1 147 ? -17.361 -3.102 5.062 1.00 82.44 147 PHE A C 1
ATOM 1225 O O . PHE A 1 147 ? -17.229 -2.135 4.313 1.00 82.44 147 PHE A O 1
ATOM 1232 N N . GLU A 1 148 ? -17.739 -4.300 4.611 1.00 84.31 148 GLU A N 1
ATOM 1233 C CA . GLU A 1 148 ? -18.064 -4.584 3.211 1.00 84.31 148 GLU A CA 1
ATOM 1234 C C . GLU A 1 148 ? -19.228 -3.726 2.711 1.00 84.31 148 GLU A C 1
ATOM 1236 O O . GLU A 1 148 ? -19.165 -3.185 1.607 1.00 84.31 148 GLU A O 1
ATOM 1241 N N . GLU A 1 149 ? -20.273 -3.546 3.520 1.00 85.69 149 GLU A N 1
ATOM 1242 C CA . GLU A 1 149 ? -21.388 -2.654 3.208 1.00 8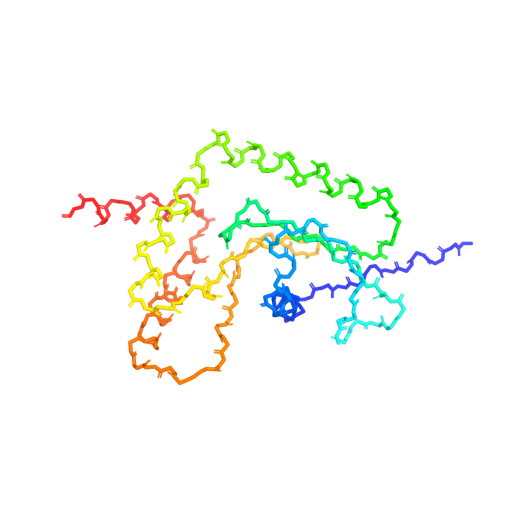5.69 149 GLU A CA 1
ATOM 1243 C C . GLU A 1 149 ? -20.909 -1.207 3.020 1.00 85.69 149 GLU A C 1
ATOM 1245 O O . GLU A 1 149 ? -21.190 -0.594 1.987 1.00 85.69 149 GLU A O 1
ATOM 1250 N N . MET A 1 150 ? -20.128 -0.670 3.962 1.00 79.75 150 MET A N 1
ATOM 1251 C CA . MET A 1 150 ? -19.553 0.678 3.859 1.00 79.75 150 MET A CA 1
ATOM 1252 C C . MET A 1 150 ? -18.632 0.826 2.647 1.00 79.75 150 MET A C 1
ATOM 1254 O O . MET A 1 150 ? -18.675 1.841 1.950 1.00 79.75 150 MET A O 1
ATOM 1258 N N . TYR A 1 151 ? -17.809 -0.183 2.372 1.00 83.50 151 TYR A N 1
ATOM 1259 C CA . TYR A 1 151 ? -16.930 -0.224 1.212 1.00 83.50 151 TYR A CA 1
ATOM 1260 C C . TYR A 1 151 ? -17.736 -0.191 -0.094 1.00 83.50 151 TYR A C 1
ATOM 1262 O O . TYR A 1 151 ? -17.469 0.645 -0.958 1.00 83.50 151 TYR A O 1
ATOM 1270 N N . ASN A 1 152 ? -18.773 -1.023 -0.220 1.00 84.25 152 ASN A N 1
ATOM 1271 C CA . ASN A 1 152 ? -19.651 -1.056 -1.390 1.00 84.25 152 ASN A CA 1
ATOM 1272 C C . ASN A 1 152 ? -20.414 0.262 -1.572 1.00 84.25 152 ASN A C 1
ATOM 1274 O O . ASN A 1 152 ? -20.493 0.784 -2.689 1.00 84.25 152 ASN A O 1
ATOM 1278 N N . ARG A 1 153 ? -20.908 0.851 -0.473 1.00 82.88 153 ARG A N 1
ATOM 1279 C CA . ARG A 1 153 ? -21.497 2.196 -0.475 1.00 82.88 153 ARG A CA 1
ATOM 1280 C C . ARG A 1 153 ? -20.483 3.195 -1.009 1.00 82.88 153 ARG A C 1
ATOM 1282 O O . ARG A 1 153 ? -20.763 3.819 -2.027 1.00 82.88 153 ARG A O 1
ATOM 1289 N N . CYS A 1 154 ? -19.285 3.269 -0.430 1.00 81.62 154 CYS A N 1
ATOM 1290 C CA . CYS A 1 154 ? -18.212 4.151 -0.887 1.00 81.62 154 CYS A CA 1
ATOM 1291 C C . CYS A 1 154 ? -17.935 3.975 -2.386 1.00 81.62 154 CYS A C 1
ATOM 1293 O O . CYS A 1 154 ? -17.872 4.970 -3.108 1.00 81.62 154 CYS A O 1
ATOM 1295 N N . LEU A 1 155 ? -17.839 2.738 -2.890 1.00 80.12 155 LEU A N 1
ATOM 1296 C CA . LEU A 1 155 ? -17.637 2.441 -4.312 1.00 80.12 155 LEU A CA 1
ATOM 1297 C C . LEU A 1 155 ? -18.751 2.985 -5.215 1.00 80.12 155 LEU A C 1
ATOM 1299 O O . LEU A 1 155 ? -18.429 3.522 -6.275 1.00 80.12 155 LEU A O 1
ATOM 1303 N N . SER A 1 156 ? -20.010 2.926 -4.781 1.00 81.06 156 SER A N 1
ATOM 1304 C CA . SER A 1 156 ? -21.162 3.414 -5.552 1.00 81.06 156 SER A CA 1
ATOM 1305 C C . SER A 1 156 ? -21.194 4.937 -5.749 1.00 81.06 156 SER A C 1
ATOM 1307 O O . SER A 1 156 ? -21.827 5.416 -6.690 1.00 81.06 156 SER A O 1
ATOM 1309 N N . PHE A 1 157 ? -20.474 5.715 -4.926 1.00 76.38 157 PHE A N 1
ATOM 1310 C CA . PHE A 1 157 ? -20.421 7.172 -5.082 1.00 76.38 157 PHE A CA 1
ATOM 1311 C C . PHE A 1 157 ? -19.483 7.597 -6.228 1.00 76.38 157 PHE A C 1
ATOM 1313 O O . PHE A 1 157 ? -18.285 7.280 -6.182 1.00 76.38 157 PHE A O 1
ATOM 1320 N N . PRO A 1 158 ? -19.969 8.396 -7.203 1.00 68.25 158 PRO A N 1
ATOM 1321 C CA . PRO A 1 158 ? -19.155 8.906 -8.311 1.00 68.25 158 PRO A CA 1
ATOM 1322 C C . PRO A 1 158 ? -18.008 9.806 -7.839 1.00 68.25 158 PRO A C 1
ATOM 1324 O O . PRO A 1 158 ? -16.909 9.767 -8.383 1.00 68.25 158 PRO A O 1
ATOM 1327 N N . ALA A 1 159 ? -18.252 10.596 -6.790 1.00 73.31 159 ALA A N 1
ATOM 1328 C CA . ALA A 1 159 ? -17.262 11.458 -6.162 1.00 73.31 159 ALA A CA 1
ATOM 1329 C C . ALA A 1 159 ? -17.082 11.053 -4.696 1.00 73.31 159 ALA A C 1
ATOM 1331 O O . ALA A 1 159 ? -17.917 11.370 -3.850 1.00 73.31 159 ALA A O 1
ATOM 1332 N N . LYS A 1 160 ? -15.960 10.395 -4.375 1.00 71.56 160 LYS A N 1
ATOM 1333 C CA . LYS A 1 160 ? -15.669 9.918 -3.009 1.00 71.56 160 LYS A CA 1
ATOM 1334 C C . LYS A 1 160 ? -15.685 11.040 -1.968 1.00 71.56 160 LYS A C 1
ATOM 1336 O O . LYS A 1 160 ? -16.104 10.818 -0.842 1.00 71.56 160 LYS A O 1
ATOM 1341 N N . ARG A 1 161 ? -15.318 12.269 -2.357 1.00 64.50 161 ARG A N 1
ATOM 1342 C CA . ARG A 1 161 ? -15.416 13.456 -1.489 1.00 64.50 161 ARG A CA 1
ATOM 1343 C C . ARG A 1 161 ? -16.836 13.671 -0.949 1.00 64.50 161 ARG A C 1
ATOM 1345 O O . ARG A 1 161 ? -16.971 14.049 0.204 1.00 64.50 161 ARG A O 1
ATOM 1352 N N . VAL A 1 162 ? -17.868 13.434 -1.760 1.00 67.44 162 VAL A N 1
ATOM 1353 C CA . VAL A 1 162 ? -19.272 13.630 -1.359 1.00 67.44 162 VAL A CA 1
ATOM 1354 C C . VAL A 1 162 ? -19.692 12.584 -0.330 1.00 67.44 162 VAL A C 1
ATOM 1356 O O . VAL A 1 162 ? -20.302 12.944 0.668 1.00 67.44 162 VAL A O 1
ATOM 1359 N N . PHE A 1 163 ? -19.289 11.322 -0.520 1.00 72.25 163 PHE A N 1
ATOM 1360 C CA . PHE A 1 163 ? -19.521 10.256 0.460 1.00 72.25 163 PHE A CA 1
ATOM 1361 C C . PHE A 1 163 ? -18.982 10.634 1.848 1.00 72.25 163 PHE A C 1
ATOM 1363 O O . PHE A 1 163 ? -19.716 10.582 2.828 1.00 72.25 163 PHE A O 1
ATOM 1370 N N . TYR A 1 164 ? -17.733 11.107 1.923 1.00 65.50 164 TYR A N 1
ATOM 1371 C CA . TYR A 1 164 ? -17.122 11.493 3.200 1.00 65.50 164 TYR A CA 1
ATOM 1372 C C . TYR A 1 164 ? -17.783 12.698 3.882 1.00 65.50 164 TYR A C 1
ATOM 1374 O O . TYR A 1 164 ? -17.683 12.822 5.098 1.00 65.50 164 TYR A O 1
ATOM 1382 N N . LEU A 1 165 ? -18.422 13.598 3.128 1.00 68.94 165 LEU A N 1
ATOM 1383 C CA . LEU A 1 165 ? -19.139 14.737 3.708 1.00 68.94 165 LEU A CA 1
ATOM 1384 C C . LEU A 1 165 ? -20.461 14.298 4.347 1.00 68.94 165 LEU A C 1
ATOM 1386 O O . LEU A 1 165 ? -20.751 14.730 5.454 1.00 68.94 165 LEU A O 1
ATOM 1390 N N . ILE A 1 166 ? -21.204 13.404 3.686 1.00 71.00 166 ILE A N 1
ATOM 1391 C CA . ILE A 1 166 ? -22.489 12.885 4.181 1.00 71.00 166 ILE A CA 1
ATOM 1392 C C . ILE A 1 166 ? -22.287 12.061 5.456 1.00 71.00 166 ILE A C 1
ATOM 1394 O O . ILE A 1 166 ? -22.947 12.304 6.458 1.00 71.00 166 ILE A O 1
ATOM 1398 N N . GLU A 1 167 ? -21.332 11.127 5.449 1.00 68.88 167 GLU A N 1
ATOM 1399 C CA . GLU A 1 167 ? -21.060 10.291 6.628 1.00 68.88 167 GLU A CA 1
ATOM 1400 C C . GLU A 1 167 ? -20.643 11.137 7.835 1.00 68.88 167 GLU A C 1
ATOM 1402 O O . GLU A 1 167 ? -21.018 10.856 8.968 1.00 68.88 167 GLU A O 1
ATOM 1407 N N . ARG A 1 168 ? -19.890 12.217 7.609 1.00 58.06 168 ARG A N 1
ATOM 1408 C CA . ARG A 1 168 ? -19.461 13.095 8.696 1.00 58.06 168 ARG A CA 1
ATOM 1409 C C . ARG A 1 168 ? -20.639 13.776 9.403 1.00 58.06 168 ARG A C 1
ATOM 1411 O O . ARG A 1 168 ? -20.561 13.960 10.612 1.00 58.06 168 ARG A O 1
ATOM 1418 N N . GLU A 1 169 ? -21.703 14.119 8.680 1.00 57.09 169 GLU A N 1
ATOM 1419 C CA . GLU A 1 169 ? -22.909 14.717 9.265 1.00 57.09 169 GLU A CA 1
ATOM 1420 C C . GLU A 1 169 ? -23.698 13.711 10.119 1.00 57.09 169 GLU A C 1
ATOM 1422 O O . GLU A 1 169 ? -24.197 14.087 11.174 1.00 57.09 169 GLU A O 1
ATOM 1427 N N . GLU A 1 170 ? -23.751 12.432 9.728 1.00 58.44 170 GLU A N 1
ATOM 1428 C CA . GLU A 1 170 ? -24.466 11.382 10.479 1.00 58.44 170 GLU A CA 1
ATOM 1429 C C . GLU A 1 170 ? -23.786 11.005 11.809 1.00 58.44 170 GLU A C 1
ATOM 1431 O O . GLU A 1 170 ? -24.469 10.646 12.765 1.00 58.44 170 GLU A O 1
ATOM 1436 N N . TYR A 1 171 ? -22.454 11.099 11.898 1.00 46.59 171 TYR A N 1
ATOM 1437 C CA . TYR A 1 171 ? -21.701 10.795 13.127 1.00 46.59 171 TYR A CA 1
ATOM 1438 C C . TYR A 1 171 ? -21.485 12.002 14.062 1.00 46.59 171 TYR A C 1
ATOM 1440 O O . TYR A 1 171 ? -20.956 11.824 15.163 1.00 46.59 171 TYR A O 1
ATOM 1448 N N . GLU A 1 172 ? -21.845 13.221 13.641 1.00 42.22 172 GLU A N 1
ATOM 1449 C CA . GLU A 1 172 ? -21.801 14.441 14.470 1.00 42.22 172 GLU A CA 1
ATOM 1450 C C . GLU A 1 172 ? -23.167 14.763 15.139 1.00 42.22 172 GLU A C 1
ATOM 1452 O O . GLU A 1 172 ? -23.254 15.728 15.904 1.00 42.22 172 GLU A O 1
ATOM 1457 N N . THR A 1 173 ? -24.201 13.935 14.921 1.00 37.47 173 THR A N 1
ATOM 1458 C CA . THR A 1 173 ? -25.534 13.976 15.575 1.00 37.47 173 THR A CA 1
ATOM 1459 C C . THR A 1 173 ? -25.769 12.819 16.536 1.00 37.47 173 THR A C 1
ATOM 1461 O O . THR A 1 173 ? -26.420 13.056 17.579 1.00 37.47 173 THR A O 1
#

Secondary structure (DSSP, 8-state):
----PPPP---HHHHHHHHHHHHH-GGGGTS-EEEEE--TTS-TT--EEEEEEEEETTEEEEEEES---HHHHHHHHHHHHHHHHHHHHTTHHHHHHHHHHHHHTTTT-TT--EEEE--SSS--EEEEPPPPP----HHHHHHHHHHHHHHHHHHH-SSHHHHHHHHHHHH--

Organism: NCBI:txid151035

Radius of gyration: 18.09 Å; chains: 1; bounding box: 44×37×54 Å